Protein AF-X0QSQ1-F1 (afdb_monomer_lite)

Secondary structure (DSSP, 8-state):
-GGGT---TT---S-TTTS-TTTT--BSEEEE-PPTT---GGGHHHHHHHHHHHGGGSTTTT----TT-HHHHHHHHHHHTBPPGGGGGT--SS---EEEE----

Sequence (105 aa):
MLIKGQEVNNIKLGNTLSSDQLVAEKFDYMLSNPPFGVDWKKISGEIKDEHEQKGFDGRFGAGLPRVSDGSLLFLMHLISKMRPITDNAKDADNSSNQAVVSVLS

pLDDT: mean 81.7, std 15.31, range [42.78, 97.94]

Foldseek 3Di:
DVVVVDDPPLPDDDQCLQDPPQQPAAAQEEAEDDDPQDFCPVRVVSNVCQCVVQQVNGLANVHDDDRRCVVVVVVSSNVSRHDDPVVCVPPVDDDGGYDYDYPDD

Radius of gyration: 14.86 Å; chains: 1; bounding box: 41×24×40 Å

Structure (mmCIF, N/CA/C/O backbone):
data_AF-X0QSQ1-F1
#
_entry.id   AF-X0QSQ1-F1
#
loop_
_atom_site.group_PDB
_atom_site.id
_atom_site.type_symbol
_atom_site.label_atom_id
_atom_site.label_alt_id
_atom_site.label_comp_id
_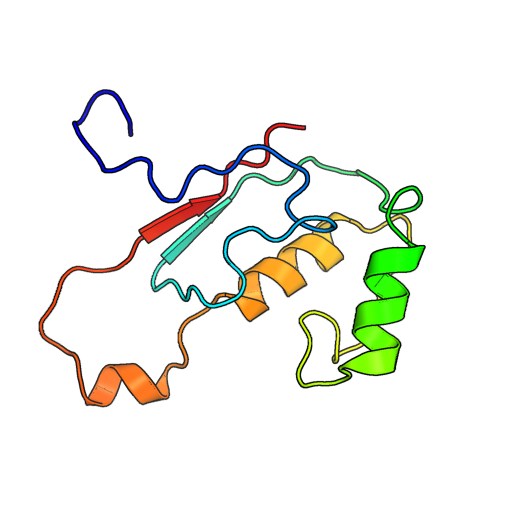atom_site.label_asym_id
_atom_site.label_entity_id
_atom_site.label_seq_id
_atom_site.pdbx_PDB_ins_code
_atom_site.Cartn_x
_atom_site.Cartn_y
_atom_site.Cartn_z
_atom_site.occupancy
_atom_site.B_iso_or_equiv
_atom_site.auth_seq_id
_atom_site.auth_comp_id
_atom_site.auth_asym_id
_atom_site.auth_atom_id
_atom_site.pdbx_PDB_model_num
ATOM 1 N N . MET A 1 1 ? -7.529 0.817 19.853 1.00 53.44 1 MET A N 1
ATOM 2 C CA . MET A 1 1 ? -6.366 1.407 20.518 1.00 53.44 1 MET A CA 1
ATOM 3 C C . MET A 1 1 ? -6.016 0.501 21.670 1.00 53.44 1 MET A C 1
ATOM 5 O O . MET A 1 1 ? -6.875 0.278 22.507 1.00 53.44 1 MET A O 1
ATOM 9 N N . LEU A 1 2 ? -4.799 -0.032 21.670 1.00 53.19 2 LEU A N 1
ATOM 10 C CA . LEU A 1 2 ? -4.242 -0.991 22.635 1.00 53.19 2 LEU A CA 1
ATOM 11 C C . LEU A 1 2 ? -4.631 -0.746 24.107 1.00 53.19 2 LEU A C 1
ATOM 13 O O . LEU A 1 2 ? -4.949 -1.681 24.827 1.00 53.19 2 LEU A O 1
ATOM 17 N N . ILE A 1 3 ? -4.700 0.520 24.527 1.00 61.38 3 ILE A N 1
ATOM 18 C CA . ILE A 1 3 ? -5.087 0.938 25.889 1.00 61.38 3 ILE A CA 1
ATOM 19 C C . ILE A 1 3 ? -6.579 0.692 26.205 1.00 61.38 3 ILE A C 1
ATOM 21 O O . ILE A 1 3 ? -6.964 0.602 27.364 1.00 61.38 3 ILE A O 1
ATOM 25 N N . LYS A 1 4 ? -7.428 0.561 25.182 1.00 63.25 4 LYS A N 1
ATOM 26 C CA . LYS A 1 4 ? -8.876 0.309 25.282 1.00 63.25 4 LYS A CA 1
ATOM 27 C C . LYS A 1 4 ? -9.251 -1.171 25.091 1.00 63.25 4 LYS A C 1
ATOM 29 O O . LYS A 1 4 ? -10.419 -1.451 24.849 1.00 63.25 4 LYS A O 1
ATOM 34 N N . GLY A 1 5 ? -8.284 -2.096 25.125 1.00 57.19 5 GLY A N 1
ATOM 35 C CA . GLY A 1 5 ? -8.544 -3.537 24.984 1.00 57.19 5 GLY A CA 1
ATOM 36 C C . GLY A 1 5 ? -9.033 -3.968 23.596 1.00 57.19 5 GLY A C 1
ATOM 37 O O . GLY A 1 5 ? -9.670 -5.005 23.470 1.00 57.19 5 GLY A O 1
ATOM 38 N N . GLN A 1 6 ? -8.776 -3.170 22.554 1.00 67.06 6 GLN A N 1
ATOM 39 C CA . GLN A 1 6 ? -9.082 -3.581 21.182 1.00 67.06 6 GLN A CA 1
ATOM 40 C C . GLN A 1 6 ? -8.057 -4.605 20.691 1.00 67.06 6 GLN A C 1
ATOM 42 O O . GLN A 1 6 ? -6.854 -4.395 20.860 1.00 67.06 6 GLN A O 1
ATOM 47 N N . GLU A 1 7 ? -8.555 -5.657 20.041 1.00 65.12 7 GLU A N 1
ATOM 48 C CA . GLU A 1 7 ? -7.765 -6.701 19.388 1.00 65.12 7 GLU A CA 1
ATOM 49 C C . GLU A 1 7 ? -6.690 -6.104 18.467 1.00 65.12 7 GLU A C 1
ATOM 51 O O . GLU A 1 7 ? -6.960 -5.235 17.635 1.00 65.12 7 GLU A O 1
ATOM 56 N N . VAL A 1 8 ? -5.452 -6.581 18.610 1.00 69.56 8 VAL A N 1
ATOM 57 C CA . VAL A 1 8 ? -4.290 -6.115 17.828 1.00 69.56 8 VAL A CA 1
ATOM 58 C C . VAL A 1 8 ? -3.952 -6.993 16.637 1.00 69.56 8 VAL A C 1
ATOM 60 O O . VAL A 1 8 ? -2.936 -6.782 15.978 1.00 69.56 8 VAL A O 1
ATOM 63 N N . ASN A 1 9 ? -4.820 -7.945 16.310 1.00 74.25 9 ASN A N 1
ATOM 64 C CA . ASN A 1 9 ? -4.566 -8.932 15.262 1.00 74.25 9 ASN A CA 1
ATOM 65 C C . ASN A 1 9 ? -4.319 -8.292 13.884 1.00 74.25 9 ASN A C 1
ATOM 67 O O . ASN A 1 9 ? -3.601 -8.873 13.070 1.00 74.25 9 ASN A O 1
ATOM 71 N N . ASN A 1 10 ? -4.823 -7.072 13.667 1.00 74.94 10 ASN A N 1
ATOM 72 C CA . ASN A 1 10 ? -4.683 -6.310 12.423 1.00 74.94 10 ASN A CA 1
ATOM 73 C C . ASN A 1 10 ? -3.418 -5.428 12.367 1.00 74.94 10 ASN A C 1
ATOM 75 O O . ASN A 1 10 ? -3.166 -4.794 11.345 1.00 74.94 10 ASN A O 1
ATOM 79 N N . ILE A 1 11 ? -2.604 -5.379 13.429 1.00 78.00 11 ILE A N 1
ATOM 80 C CA . ILE A 1 11 ? -1.315 -4.672 13.430 1.00 78.00 11 ILE A CA 1
ATOM 81 C C . ILE A 1 11 ? -0.224 -5.667 13.035 1.00 78.00 11 ILE A C 1
ATOM 83 O O . ILE A 1 11 ? 0.072 -6.607 13.773 1.00 78.00 11 ILE A O 1
ATOM 87 N N . LYS A 1 12 ? 0.375 -5.463 11.860 1.00 82.00 12 LYS A N 1
ATOM 88 C CA . LYS A 1 12 ? 1.395 -6.350 11.292 1.00 82.00 12 LYS A CA 1
ATOM 89 C C . LYS A 1 12 ? 2.705 -5.597 11.084 1.00 82.00 12 LYS A C 1
ATOM 91 O O . LYS A 1 12 ? 2.701 -4.472 10.592 1.00 82.00 12 LYS A O 1
ATOM 96 N N . LEU A 1 13 ? 3.820 -6.217 11.471 1.00 80.19 13 LEU A N 1
ATOM 97 C CA . LEU A 1 13 ? 5.153 -5.634 11.321 1.00 80.19 13 LEU A CA 1
ATOM 98 C C . LEU A 1 13 ? 5.702 -5.926 9.923 1.00 80.19 13 LEU A C 1
ATOM 100 O O . LEU A 1 13 ? 5.919 -7.087 9.586 1.00 80.19 13 LEU A O 1
ATOM 104 N N . GLY A 1 14 ? 5.969 -4.884 9.139 1.00 82.31 14 GLY A N 1
ATOM 105 C CA . GLY A 1 14 ? 6.566 -4.996 7.809 1.00 82.31 14 GLY A CA 1
ATOM 106 C C . GLY A 1 14 ? 6.127 -3.868 6.879 1.00 82.31 14 GLY A C 1
ATOM 107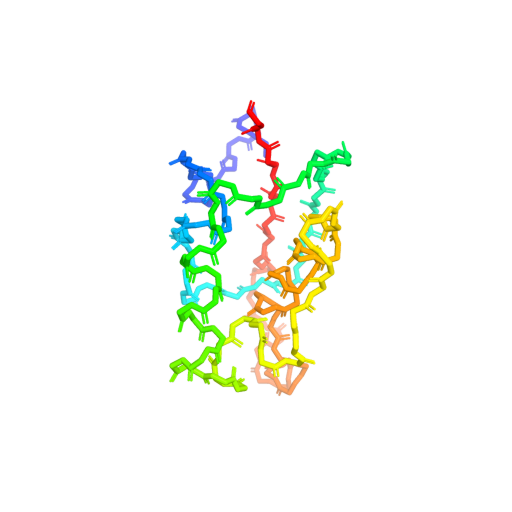 O O . GLY A 1 14 ? 5.298 -3.034 7.239 1.00 82.31 14 GLY A O 1
ATOM 108 N N . ASN A 1 15 ? 6.677 -3.846 5.665 1.00 84.56 15 ASN A N 1
ATOM 109 C CA . ASN A 1 15 ? 6.246 -2.902 4.639 1.00 84.56 15 ASN A CA 1
ATOM 110 C C . ASN A 1 15 ? 4.911 -3.369 4.044 1.00 84.56 15 ASN A C 1
ATOM 112 O O . ASN A 1 15 ? 4.845 -4.415 3.408 1.00 84.56 15 ASN A O 1
ATOM 116 N N . THR A 1 16 ? 3.858 -2.574 4.224 1.00 87.19 16 THR A N 1
ATOM 117 C CA . THR A 1 16 ? 2.490 -2.896 3.790 1.00 87.19 16 THR A CA 1
ATOM 118 C C . THR A 1 16 ? 2.361 -3.158 2.281 1.00 87.19 16 THR A C 1
ATOM 120 O O . THR A 1 16 ? 1.486 -3.909 1.849 1.00 87.19 16 THR A O 1
ATOM 123 N N . LEU A 1 17 ? 3.225 -2.549 1.464 1.00 89.06 17 LEU A N 1
ATOM 124 C CA . LEU A 1 17 ? 3.164 -2.654 0.009 1.00 89.06 17 LEU A CA 1
ATOM 125 C C . LEU A 1 17 ? 3.884 -3.902 -0.503 1.00 89.06 17 LEU A C 1
ATOM 127 O O . LEU A 1 17 ? 3.287 -4.640 -1.282 1.00 89.06 17 LEU A O 1
ATOM 131 N N . SER A 1 18 ? 5.108 -4.179 -0.046 1.00 88.06 18 SER A N 1
ATOM 132 C CA . SER A 1 18 ? 5.855 -5.374 -0.477 1.00 88.06 18 SER A CA 1
ATOM 133 C C . SER A 1 18 ? 5.519 -6.645 0.301 1.00 88.06 18 SER A C 1
ATOM 135 O O . SER A 1 18 ? 5.669 -7.747 -0.216 1.00 88.06 18 SER A O 1
ATOM 137 N N . SER A 1 19 ? 5.036 -6.512 1.537 1.00 86.62 19 SER A N 1
ATOM 138 C CA . SER A 1 19 ? 4.679 -7.622 2.420 1.00 86.62 19 SER A CA 1
ATOM 139 C C . SER A 1 19 ? 3.284 -7.401 3.000 1.00 86.62 19 SER A C 1
ATOM 141 O O . SER A 1 19 ? 3.090 -7.034 4.161 1.00 86.62 19 SER A O 1
ATOM 143 N N . ASP A 1 20 ? 2.283 -7.607 2.150 1.00 86.94 20 ASP A N 1
ATOM 144 C CA . ASP A 1 20 ? 0.882 -7.527 2.545 1.00 86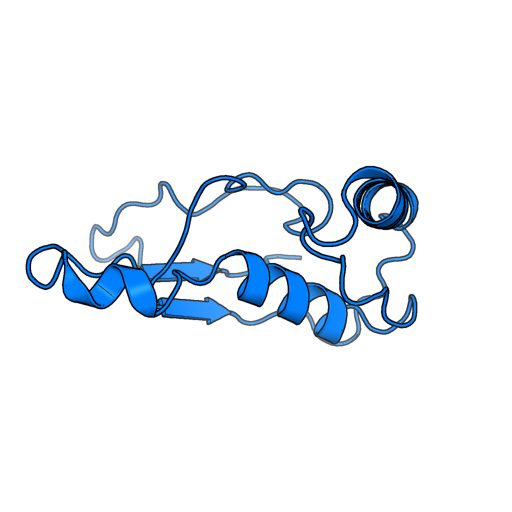.94 20 ASP A CA 1
ATOM 145 C C . ASP A 1 20 ? 0.510 -8.722 3.426 1.00 86.94 20 ASP A C 1
ATOM 147 O O . ASP A 1 20 ? 0.316 -9.835 2.948 1.00 86.94 20 ASP A O 1
ATOM 151 N N . GLN A 1 21 ? 0.418 -8.499 4.734 1.00 86.44 21 GLN A N 1
ATOM 152 C CA . GLN A 1 21 ? 0.099 -9.548 5.708 1.00 86.44 21 GLN A CA 1
ATOM 153 C C . GLN A 1 21 ? -1.403 -9.735 5.946 1.00 86.44 21 GLN A C 1
ATOM 155 O O . GLN A 1 21 ? -1.794 -10.507 6.819 1.00 86.44 21 GLN A O 1
ATOM 160 N N . LEU A 1 22 ? -2.248 -9.027 5.194 1.00 87.69 22 LEU A N 1
ATOM 161 C CA . LEU A 1 22 ? -3.702 -9.052 5.344 1.00 87.69 22 LEU A CA 1
ATOM 162 C C . LEU A 1 22 ? -4.376 -9.274 3.982 1.00 87.69 22 LEU A C 1
ATOM 164 O O . LEU A 1 22 ? -5.425 -8.696 3.716 1.00 87.69 22 LEU A O 1
ATOM 168 N N . VAL A 1 23 ? -3.763 -10.059 3.080 1.00 86.88 23 VAL A N 1
ATOM 169 C CA . VAL A 1 23 ? -4.172 -10.215 1.662 1.00 86.88 23 VAL A CA 1
ATOM 170 C C . VAL A 1 23 ? -5.668 -10.491 1.493 1.00 86.88 23 VAL A C 1
ATOM 172 O O . VAL A 1 23 ? -6.306 -9.830 0.678 1.00 86.88 23 VAL A O 1
ATOM 175 N N . ALA A 1 24 ? -6.211 -11.425 2.277 1.00 87.69 24 ALA A N 1
ATOM 176 C CA . ALA A 1 24 ? -7.605 -11.860 2.200 1.00 87.69 24 ALA A CA 1
ATOM 177 C C . ALA A 1 24 ? -8.585 -10.974 2.991 1.00 87.69 24 ALA A C 1
ATOM 179 O O . ALA A 1 24 ? -9.794 -11.102 2.816 1.00 87.69 24 ALA A O 1
ATOM 180 N N . GLU A 1 25 ? -8.083 -10.081 3.845 1.00 87.69 25 GLU A N 1
ATOM 181 C CA . GLU A 1 25 ? -8.925 -9.278 4.728 1.00 87.69 25 GLU A CA 1
ATOM 182 C C . GLU A 1 25 ? -9.578 -8.114 3.985 1.00 87.69 25 GLU A C 1
ATOM 184 O O . GLU A 1 25 ? -8.964 -7.450 3.139 1.00 87.69 25 GLU A O 1
ATOM 189 N N . LYS A 1 26 ? -10.832 -7.848 4.355 1.00 88.00 26 LYS A N 1
ATOM 190 C CA . LYS A 1 26 ? -11.623 -6.717 3.874 1.00 88.00 26 LYS A CA 1
ATOM 191 C C . LYS A 1 26 ? -12.160 -5.926 5.056 1.00 88.00 26 LYS A C 1
ATOM 193 O O . LYS A 1 26 ? -12.562 -6.500 6.070 1.00 88.00 26 LYS A O 1
ATOM 198 N N . PHE A 1 27 ? -12.184 -4.608 4.905 1.00 87.19 27 PHE A N 1
ATOM 199 C CA . PHE A 1 27 ? -12.564 -3.685 5.970 1.00 87.19 27 PHE A CA 1
ATOM 200 C C . PHE A 1 27 ? -13.709 -2.777 5.534 1.00 87.19 27 PHE A C 1
ATOM 202 O O . PHE A 1 27 ? -13.782 -2.358 4.376 1.00 87.19 27 PHE A O 1
ATOM 209 N N . ASP A 1 28 ? -14.572 -2.451 6.496 1.00 83.81 28 ASP A N 1
ATOM 210 C CA . ASP A 1 28 ? -15.670 -1.498 6.318 1.00 83.81 28 ASP A CA 1
ATOM 211 C C . ASP A 1 28 ? -15.153 -0.060 6.435 1.00 83.81 28 ASP A C 1
ATOM 213 O O . ASP A 1 28 ? -15.546 0.834 5.688 1.00 83.81 28 ASP A O 1
ATOM 217 N N . TYR A 1 29 ? -14.213 0.147 7.361 1.00 82.31 29 TYR A N 1
ATOM 218 C CA . TYR A 1 29 ? -13.568 1.430 7.599 1.00 82.31 29 TYR A CA 1
ATOM 219 C C . TYR A 1 29 ? -12.060 1.253 7.704 1.00 82.31 29 TYR A C 1
ATOM 221 O O . TYR A 1 29 ? -11.569 0.382 8.427 1.00 82.31 29 TYR A O 1
ATOM 229 N N . MET A 1 30 ? -11.327 2.126 7.017 1.00 86.31 30 MET A N 1
ATOM 230 C CA . MET A 1 30 ? -9.875 2.212 7.102 1.00 86.31 30 MET A CA 1
ATOM 231 C C . MET A 1 30 ? -9.465 3.632 7.454 1.00 86.31 30 MET A C 1
ATOM 233 O O . MET A 1 30 ? -9.822 4.579 6.755 1.00 86.31 30 MET A O 1
ATOM 237 N N . LEU A 1 31 ? -8.685 3.773 8.522 1.00 84.88 31 LEU A N 1
ATOM 238 C CA . LEU A 1 31 ? -8.009 5.021 8.861 1.00 84.88 31 LEU A CA 1
ATOM 239 C C . LEU A 1 31 ? -6.514 4.830 8.633 1.00 84.88 31 LEU A C 1
ATOM 241 O O . LEU A 1 31 ? -5.926 3.901 9.185 1.00 84.88 31 LEU A O 1
ATOM 245 N N . SER A 1 32 ? -5.905 5.705 7.837 1.00 83.88 32 SER A N 1
ATOM 246 C CA . SER A 1 32 ? -4.474 5.639 7.549 1.00 83.88 32 SER A CA 1
ATOM 247 C C . SER A 1 32 ? -3.813 7.006 7.617 1.00 83.88 32 SER A C 1
ATOM 249 O O . SER A 1 32 ? -4.456 8.034 7.413 1.00 83.88 32 SER A O 1
ATOM 251 N N . ASN A 1 33 ? -2.516 6.996 7.912 1.00 85.19 33 ASN A N 1
ATOM 252 C CA . ASN A 1 33 ? -1.641 8.157 7.806 1.00 85.19 33 ASN A CA 1
ATOM 253 C C . ASN A 1 33 ? -0.362 7.718 7.081 1.00 85.19 33 ASN A C 1
ATOM 255 O O . ASN A 1 33 ? 0.618 7.368 7.743 1.00 85.19 33 ASN A O 1
ATOM 259 N N . PRO A 1 34 ? -0.398 7.604 5.741 1.00 83.06 34 PRO A N 1
ATOM 260 C CA . PRO A 1 34 ? 0.747 7.117 4.990 1.00 83.06 34 PRO A CA 1
ATOM 261 C C . PRO A 1 34 ? 1.926 8.098 5.083 1.00 83.06 34 PRO A C 1
ATOM 263 O O . PRO A 1 34 ? 1.716 9.310 5.174 1.00 83.06 34 PRO A O 1
ATOM 266 N N . PRO A 1 35 ? 3.175 7.606 5.031 1.00 79.94 35 PRO A N 1
ATOM 267 C CA . PRO A 1 35 ? 4.345 8.469 5.005 1.00 79.94 35 PRO A CA 1
ATOM 268 C C . PRO A 1 35 ? 4.351 9.304 3.717 1.00 79.94 35 PRO A C 1
ATOM 270 O O . PRO A 1 35 ? 4.212 8.783 2.610 1.00 79.94 35 PRO A O 1
ATOM 273 N N . PHE A 1 36 ? 4.506 10.619 3.855 1.00 79.38 36 PHE A N 1
ATOM 274 C CA . PHE A 1 36 ? 4.454 11.544 2.725 1.00 79.38 36 PHE A CA 1
ATOM 275 C C . PHE A 1 36 ? 5.748 11.505 1.904 1.00 79.38 36 PHE A C 1
ATOM 277 O O . PHE A 1 36 ? 6.843 11.597 2.453 1.00 79.38 36 PHE A O 1
ATOM 284 N N . GLY A 1 37 ? 5.619 11.432 0.575 1.00 81.06 37 GLY A N 1
ATOM 285 C CA . GLY A 1 37 ? 6.746 11.598 -0.353 1.00 81.06 37 GLY A CA 1
ATOM 286 C C . GLY A 1 37 ? 7.711 10.411 -0.432 1.00 81.06 37 GLY A C 1
ATOM 287 O O . GLY A 1 37 ? 8.833 10.574 -0.903 1.00 81.06 37 GLY A O 1
ATOM 288 N N . VAL A 1 38 ? 7.297 9.228 0.023 1.00 88.62 38 VAL A N 1
ATOM 289 C CA . VAL A 1 38 ? 8.103 8.007 -0.091 1.00 88.62 38 VAL A CA 1
ATOM 290 C C . VAL A 1 38 ? 8.028 7.467 -1.518 1.00 88.62 38 VAL A C 1
ATOM 292 O O . VAL A 1 38 ? 6.941 7.207 -2.034 1.00 88.62 38 VAL A O 1
ATOM 295 N N . ASP A 1 39 ? 9.185 7.280 -2.155 1.00 92.94 39 ASP A N 1
ATOM 296 C CA . ASP A 1 39 ? 9.280 6.525 -3.403 1.00 92.94 39 ASP A CA 1
ATOM 297 C C . ASP A 1 39 ? 9.234 5.012 -3.140 1.00 92.94 39 ASP A C 1
ATOM 299 O O . ASP A 1 39 ? 9.631 4.523 -2.080 1.00 92.94 39 ASP A O 1
ATOM 303 N N . TRP A 1 40 ? 8.759 4.247 -4.122 1.00 93.50 40 TRP A N 1
ATOM 304 C CA . TRP A 1 40 ? 8.671 2.787 -4.028 1.00 93.50 40 TRP A CA 1
ATOM 305 C C . TRP A 1 40 ? 9.778 2.078 -4.820 1.00 93.50 40 TRP A C 1
ATOM 307 O O . TRP A 1 40 ? 9.649 0.911 -5.188 1.00 93.50 40 TRP A O 1
ATOM 317 N N . LYS A 1 41 ? 10.916 2.747 -5.066 1.00 95.44 41 LYS A N 1
ATOM 318 C CA . LYS A 1 41 ? 12.000 2.204 -5.904 1.00 95.44 41 LYS A CA 1
ATOM 319 C C . LYS A 1 41 ? 12.539 0.876 -5.371 1.00 95.44 41 LYS A C 1
ATOM 321 O O . LYS A 1 41 ? 12.779 -0.043 -6.155 1.00 95.44 41 LYS A O 1
ATOM 326 N N . LYS A 1 42 ? 12.696 0.771 -4.046 1.00 93.81 42 LYS A N 1
ATOM 327 C CA . LYS A 1 42 ? 13.224 -0.426 -3.365 1.00 93.81 42 LYS A CA 1
ATOM 328 C C . LYS A 1 42 ? 12.335 -1.661 -3.526 1.00 93.81 42 LYS A C 1
ATOM 330 O O . LYS A 1 42 ? 12.869 -2.759 -3.542 1.00 93.81 42 LYS A O 1
ATOM 335 N N . ILE A 1 43 ? 11.024 -1.467 -3.672 1.00 94.38 43 ILE A N 1
ATOM 336 C CA . ILE A 1 43 ? 10.018 -2.539 -3.783 1.00 94.38 43 ILE A CA 1
ATOM 337 C C . ILE A 1 43 ? 9.479 -2.685 -5.214 1.00 94.38 43 ILE A C 1
ATOM 339 O O . ILE A 1 43 ? 8.481 -3.350 -5.467 1.00 94.38 43 ILE A O 1
ATOM 343 N N . SER A 1 44 ? 10.112 -2.021 -6.186 1.00 96.06 44 SER A N 1
ATOM 344 C CA . SER A 1 44 ? 9.557 -1.900 -7.536 1.00 96.06 44 SER A CA 1
ATOM 345 C C . SER A 1 44 ? 9.437 -3.213 -8.302 1.00 96.06 44 SER A C 1
ATOM 347 O O . SER A 1 44 ? 8.553 -3.307 -9.147 1.00 96.06 44 SER A O 1
ATOM 349 N N . GLY A 1 45 ? 10.283 -4.204 -8.007 1.00 97.00 45 GLY A N 1
ATOM 350 C CA . GLY A 1 45 ? 10.158 -5.549 -8.572 1.00 97.00 45 GLY A CA 1
ATOM 351 C C . GLY A 1 45 ? 8.846 -6.204 -8.150 1.00 97.00 45 GLY A C 1
ATOM 352 O O . GLY A 1 45 ? 8.016 -6.498 -8.995 1.00 97.00 45 GLY A O 1
ATOM 353 N N . GLU A 1 46 ? 8.600 -6.295 -6.843 1.00 95.56 46 GLU A N 1
ATOM 354 C CA . GLU A 1 46 ? 7.414 -6.954 -6.271 1.00 95.56 46 GLU A CA 1
ATOM 355 C C . GLU A 1 46 ? 6.101 -6.325 -6.766 1.00 95.56 46 GLU A C 1
ATOM 357 O O . GLU A 1 46 ? 5.140 -7.024 -7.083 1.00 95.56 46 GLU A O 1
ATOM 362 N N . ILE A 1 47 ? 6.068 -4.991 -6.868 1.00 96.56 47 ILE A N 1
ATOM 363 C CA . ILE A 1 47 ? 4.893 -4.244 -7.335 1.00 96.56 47 ILE A CA 1
ATOM 364 C C . ILE A 1 47 ? 4.631 -4.477 -8.828 1.00 96.56 47 ILE A C 1
ATOM 366 O O . ILE A 1 47 ? 3.476 -4.621 -9.237 1.00 96.56 47 ILE A O 1
ATOM 370 N N . LYS A 1 48 ? 5.689 -4.516 -9.648 1.00 97.62 48 LYS A N 1
ATOM 371 C CA . LYS A 1 48 ? 5.570 -4.798 -11.085 1.00 97.62 48 LYS A CA 1
ATOM 372 C C . LYS A 1 48 ? 5.173 -6.242 -11.337 1.00 97.62 48 LYS A C 1
ATOM 374 O O . LYS A 1 48 ? 4.255 -6.465 -12.115 1.00 97.62 48 LYS A O 1
ATOM 379 N N . ASP A 1 49 ? 5.783 -7.182 -10.625 1.00 97.75 49 ASP A N 1
ATOM 380 C CA . ASP A 1 49 ? 5.462 -8.602 -10.727 1.00 97.75 49 ASP A CA 1
ATOM 381 C C . ASP A 1 49 ? 3.983 -8.847 -10.407 1.00 97.75 49 ASP A C 1
ATOM 383 O O . ASP A 1 49 ? 3.295 -9.541 -11.151 1.00 97.75 49 ASP A O 1
ATOM 387 N N . GLU A 1 50 ? 3.448 -8.229 -9.346 1.00 96.56 50 GLU A N 1
ATOM 388 C CA . GLU A 1 50 ? 2.021 -8.333 -9.029 1.00 96.56 50 GLU A CA 1
ATOM 389 C C . GLU A 1 50 ? 1.139 -7.758 -10.145 1.00 96.56 50 GLU A C 1
ATOM 391 O O . GLU A 1 50 ? 0.152 -8.386 -10.529 1.00 96.56 50 GLU A O 1
ATOM 396 N N . HIS A 1 51 ? 1.486 -6.578 -10.666 1.00 97.44 51 HIS A N 1
ATOM 397 C CA . HIS A 1 51 ? 0.743 -5.944 -11.754 1.00 97.44 51 HIS A CA 1
ATOM 398 C C . HIS A 1 51 ? 0.727 -6.814 -13.019 1.00 97.44 51 HIS A C 1
ATOM 400 O O . HIS A 1 51 ? -0.337 -7.032 -13.595 1.00 97.44 51 HIS A O 1
ATOM 406 N N . GLU A 1 52 ? 1.883 -7.341 -13.421 1.00 97.94 52 GLU A N 1
ATOM 407 C CA . GLU A 1 52 ? 2.039 -8.158 -14.626 1.00 97.94 52 GLU A CA 1
ATOM 408 C C . GLU A 1 52 ? 1.358 -9.524 -14.491 1.00 97.94 52 GLU A C 1
ATOM 410 O O . GLU A 1 52 ? 0.718 -9.990 -15.432 1.00 97.94 52 GLU A O 1
ATOM 415 N N . GLN A 1 53 ? 1.463 -10.164 -13.323 1.00 97.44 53 GLN A N 1
ATOM 416 C CA . GLN A 1 53 ? 0.952 -11.521 -13.122 1.00 97.44 53 GLN A CA 1
ATOM 417 C C . GLN A 1 53 ? -0.537 -11.559 -12.785 1.00 97.44 53 GLN A C 1
ATOM 419 O O . GLN A 1 53 ? -1.221 -12.505 -13.171 1.00 97.44 53 GLN A O 1
ATOM 424 N N . LYS A 1 54 ? -1.044 -10.570 -12.039 1.00 95.81 54 LYS A N 1
ATOM 425 C CA . LYS A 1 54 ? -2.431 -10.579 -11.551 1.00 95.81 54 LYS A CA 1
ATOM 426 C C . LYS A 1 54 ? -3.345 -9.618 -12.295 1.00 95.81 54 LYS A C 1
ATOM 428 O O . LYS A 1 54 ? -4.558 -9.781 -12.217 1.00 95.81 54 LYS A O 1
ATOM 433 N N . GLY A 1 55 ? -2.813 -8.613 -12.993 1.00 95.38 55 GLY A N 1
ATOM 434 C CA . GLY A 1 55 ? -3.634 -7.610 -13.669 1.00 95.38 55 GLY A CA 1
ATOM 435 C C . GLY A 1 55 ? -4.719 -7.048 -12.741 1.00 95.38 55 GLY A C 1
ATOM 436 O O . GLY A 1 55 ? -4.429 -6.637 -11.616 1.00 95.38 55 GLY A O 1
ATOM 437 N N . PHE A 1 56 ? -5.976 -7.071 -13.195 1.00 94.75 56 PHE A N 1
ATOM 438 C CA . PHE A 1 56 ? -7.146 -6.610 -12.430 1.00 94.75 56 PHE A CA 1
ATOM 439 C C . PHE A 1 56 ? -7.521 -7.475 -11.221 1.00 94.75 56 PHE A C 1
ATOM 441 O O . PHE A 1 56 ? -8.227 -6.980 -10.346 1.00 94.75 56 PHE A O 1
ATOM 448 N N . ASP A 1 57 ? -7.011 -8.704 -11.125 1.00 92.81 57 ASP A N 1
ATOM 449 C CA . ASP A 1 57 ? -7.188 -9.549 -9.938 1.00 92.81 57 ASP A CA 1
ATOM 450 C C . ASP A 1 57 ? -6.200 -9.175 -8.812 1.00 92.81 57 ASP A C 1
ATOM 452 O O . ASP A 1 57 ? -6.322 -9.640 -7.676 1.00 92.81 57 ASP A O 1
ATOM 456 N N . GLY A 1 58 ? -5.197 -8.338 -9.112 1.00 93.12 58 GLY A N 1
ATOM 457 C CA . GLY A 1 58 ? -4.230 -7.797 -8.158 1.00 93.12 58 GLY A CA 1
ATOM 458 C C . GLY A 1 58 ? -4.583 -6.396 -7.659 1.00 93.12 58 GLY A C 1
ATOM 459 O O . GLY A 1 58 ? -5.518 -5.746 -8.124 1.00 93.12 58 GLY A O 1
ATOM 460 N N . ARG A 1 59 ? -3.777 -5.877 -6.725 1.00 94.75 59 ARG A N 1
ATOM 461 C CA . ARG A 1 59 ? -4.000 -4.548 -6.125 1.00 94.75 59 ARG A CA 1
ATOM 462 C C . ARG A 1 59 ? -3.749 -3.404 -7.104 1.00 94.75 59 ARG A C 1
ATOM 464 O O . ARG A 1 59 ? -4.277 -2.309 -6.926 1.00 94.75 59 ARG A O 1
ATOM 471 N N . PHE A 1 60 ? -2.943 -3.650 -8.133 1.00 96.44 60 PHE A N 1
ATOM 472 C CA . PHE A 1 60 ? -2.441 -2.613 -9.029 1.00 96.44 60 PHE A CA 1
ATOM 473 C C . PHE A 1 60 ? -2.912 -2.763 -10.480 1.00 96.44 60 PHE A C 1
ATOM 475 O O . PHE A 1 60 ? -2.273 -2.252 -11.397 1.00 96.44 60 PHE A O 1
ATOM 482 N N . GLY A 1 61 ? -4.035 -3.445 -10.716 1.00 95.25 61 GLY A N 1
ATOM 483 C CA . GLY A 1 61 ? -4.532 -3.717 -12.070 1.00 95.25 61 GLY A CA 1
ATOM 484 C C . GLY A 1 61 ? -4.913 -2.492 -12.898 1.00 95.25 61 GLY A C 1
ATOM 485 O O . GLY A 1 61 ? -4.798 -2.520 -14.117 1.00 95.25 61 GLY A O 1
ATOM 486 N N . ALA A 1 62 ? -5.285 -1.386 -12.249 1.00 95.25 62 ALA A N 1
ATOM 487 C CA . ALA A 1 62 ? -5.605 -0.127 -12.928 1.00 95.25 62 ALA A CA 1
ATOM 488 C C . ALA A 1 62 ? -4.378 0.583 -13.544 1.00 95.25 62 ALA A C 1
ATOM 490 O O . ALA A 1 62 ? -4.538 1.589 -14.233 1.00 95.25 62 ALA A O 1
ATOM 491 N N . GLY A 1 63 ? -3.166 0.071 -13.300 1.00 96.50 63 GLY A N 1
ATOM 492 C CA . GLY A 1 63 ? -1.901 0.643 -13.755 1.00 96.50 63 GLY A CA 1
ATOM 493 C C . GLY A 1 63 ? -1.014 1.091 -12.598 1.00 96.50 63 GLY A C 1
ATOM 494 O O . GLY A 1 63 ? -1.463 1.237 -11.465 1.00 96.50 63 GLY A O 1
ATOM 495 N N . LEU A 1 64 ? 0.269 1.309 -12.887 1.00 97.56 64 LEU A N 1
ATOM 496 C CA . LEU A 1 64 ? 1.249 1.725 -11.886 1.00 97.56 64 LEU A CA 1
ATOM 497 C C . LEU A 1 64 ? 1.448 3.249 -11.911 1.00 97.56 64 LEU A C 1
ATOM 499 O O . LEU A 1 64 ? 1.690 3.808 -12.986 1.00 97.56 64 LEU A O 1
ATOM 503 N N . PRO A 1 65 ? 1.395 3.938 -10.754 1.00 96.12 65 PRO A N 1
ATOM 504 C CA . PRO A 1 65 ? 1.759 5.347 -10.675 1.00 96.12 65 PRO A CA 1
ATOM 505 C C . PRO A 1 65 ? 3.262 5.533 -10.935 1.00 96.12 65 PRO A C 1
ATOM 507 O O . PRO A 1 65 ? 4.013 4.580 -11.141 1.00 96.12 65 PRO A O 1
ATOM 510 N N . ARG A 1 66 ? 3.752 6.776 -10.925 1.00 96.75 66 ARG A N 1
ATOM 511 C CA . ARG A 1 66 ? 5.203 7.019 -11.017 1.00 96.75 66 ARG A CA 1
ATOM 512 C C . ARG A 1 66 ? 5.915 6.427 -9.796 1.00 96.75 66 ARG A C 1
ATOM 514 O O . ARG A 1 66 ? 5.359 6.416 -8.704 1.00 96.75 66 ARG A O 1
ATOM 521 N N . VAL A 1 67 ? 7.179 6.021 -9.956 1.00 95.94 67 VAL A N 1
ATOM 522 C CA . VAL A 1 67 ? 8.006 5.479 -8.851 1.00 95.94 67 VAL A CA 1
ATOM 523 C C . VAL A 1 67 ? 8.106 6.438 -7.660 1.00 95.94 67 VAL A C 1
ATOM 525 O O . VAL A 1 67 ? 8.180 6.005 -6.515 1.00 95.94 67 VAL A O 1
ATOM 528 N N . SER A 1 68 ? 8.057 7.743 -7.925 1.00 94.81 68 SER A N 1
ATOM 529 C CA . SER A 1 68 ? 8.083 8.802 -6.914 1.00 94.81 68 SER A CA 1
ATOM 530 C C . SER A 1 68 ? 6.740 9.051 -6.215 1.00 94.81 68 SER A C 1
ATOM 532 O O . SER A 1 68 ? 6.680 9.892 -5.326 1.00 94.81 68 SER A O 1
ATOM 534 N N . ASP A 1 69 ? 5.657 8.396 -6.638 1.00 94.25 69 ASP A N 1
ATOM 535 C CA . ASP A 1 69 ? 4.303 8.610 -6.120 1.00 94.25 69 ASP A CA 1
ATOM 536 C C . ASP A 1 69 ? 3.837 7.398 -5.300 1.00 94.25 69 ASP A C 1
ATOM 538 O O . ASP A 1 69 ? 2.974 6.613 -5.704 1.00 94.25 69 ASP A O 1
ATOM 542 N N . GLY A 1 70 ? 4.466 7.212 -4.136 1.00 92.75 70 GLY A N 1
ATOM 543 C CA . GLY A 1 70 ? 4.067 6.173 -3.186 1.00 92.75 70 GLY A CA 1
ATOM 544 C C . GLY A 1 70 ? 2.707 6.432 -2.539 1.00 92.75 70 GLY A C 1
ATOM 545 O O . GLY A 1 70 ? 2.043 5.481 -2.135 1.00 92.75 70 GLY A O 1
ATOM 546 N N . SER A 1 71 ? 2.251 7.687 -2.489 1.00 92.00 71 SER A N 1
ATOM 547 C CA . SER A 1 71 ? 0.943 8.045 -1.931 1.00 92.00 71 SER A CA 1
ATOM 548 C C . SER A 1 71 ? -0.197 7.447 -2.751 1.00 92.00 71 SER A C 1
ATOM 550 O O . SER A 1 71 ? -1.100 6.824 -2.187 1.00 92.00 71 SER A O 1
ATOM 552 N N . LEU A 1 72 ? -0.148 7.589 -4.080 1.00 93.25 72 LEU A N 1
ATOM 553 C CA . LEU A 1 72 ? -1.155 6.992 -4.953 1.00 93.25 72 LEU A CA 1
ATOM 554 C C . LEU A 1 72 ? -1.081 5.459 -4.930 1.00 93.25 72 LEU A C 1
ATOM 556 O O . LEU A 1 72 ? -2.117 4.800 -4.861 1.00 93.25 72 LEU A O 1
ATOM 560 N N . LEU A 1 73 ? 0.128 4.888 -4.898 1.00 94.81 73 LEU A N 1
ATOM 561 C CA . LEU A 1 73 ? 0.307 3.437 -4.775 1.00 94.81 73 LEU A CA 1
ATOM 562 C C . LEU A 1 73 ? -0.316 2.898 -3.474 1.00 94.81 73 LEU A C 1
ATOM 564 O O . LEU A 1 73 ? -0.986 1.864 -3.472 1.00 94.81 73 LEU A O 1
ATOM 568 N N . PHE A 1 74 ? -0.148 3.626 -2.369 1.00 93.06 74 PHE A N 1
ATOM 569 C CA . PHE A 1 74 ? -0.758 3.282 -1.090 1.00 93.06 74 PHE A CA 1
ATOM 570 C C . PHE A 1 74 ? -2.285 3.400 -1.114 1.00 93.06 74 PHE A C 1
ATOM 572 O O . PHE A 1 74 ? -2.977 2.533 -0.583 1.0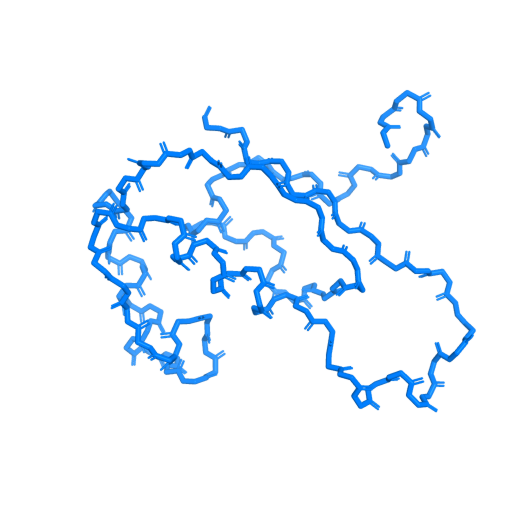0 93.06 74 PHE A O 1
ATOM 579 N N . LEU A 1 75 ? -2.835 4.420 -1.777 1.00 92.81 75 LEU A N 1
ATOM 580 C CA . LEU A 1 75 ? -4.282 4.539 -1.952 1.00 92.81 75 LEU A CA 1
ATOM 581 C C . LEU A 1 75 ? -4.863 3.338 -2.715 1.00 92.81 75 LEU A C 1
ATOM 583 O O . LEU A 1 75 ? -5.888 2.797 -2.305 1.00 92.81 75 LEU A O 1
ATOM 587 N N . MET A 1 76 ? -4.197 2.882 -3.781 1.00 94.44 76 MET A N 1
ATOM 588 C CA . MET A 1 76 ? -4.609 1.677 -4.515 1.00 94.44 76 MET A CA 1
ATOM 589 C C . MET A 1 76 ? -4.614 0.437 -3.614 1.00 94.44 76 MET A C 1
ATOM 591 O O . MET A 1 76 ? -5.561 -0.350 -3.645 1.00 94.44 76 MET A O 1
ATOM 595 N N . HIS A 1 77 ? -3.602 0.301 -2.750 1.00 93.44 77 HIS A N 1
ATOM 596 C CA . HIS A 1 77 ? -3.582 -0.746 -1.733 1.00 93.44 77 HIS A CA 1
ATOM 597 C C . HIS A 1 77 ? -4.810 -0.665 -0.810 1.00 93.44 77 HIS A C 1
ATOM 599 O O . HIS A 1 77 ? -5.483 -1.678 -0.632 1.00 93.44 77 HIS A O 1
ATOM 605 N N . LEU A 1 78 ? -5.162 0.513 -0.282 1.00 92.00 78 LEU A N 1
ATOM 606 C CA . LEU A 1 78 ? -6.361 0.663 0.555 1.00 92.00 78 LEU A CA 1
ATOM 607 C C . LEU A 1 78 ? -7.636 0.274 -0.199 1.00 92.00 78 LEU A C 1
ATOM 609 O O . LEU A 1 78 ? -8.443 -0.485 0.325 1.00 92.00 78 LEU A O 1
ATOM 613 N N . ILE A 1 79 ? -7.805 0.734 -1.440 1.00 91.81 79 ILE A N 1
ATOM 614 C CA . ILE A 1 79 ? -8.980 0.398 -2.261 1.00 91.81 79 ILE A CA 1
ATOM 615 C C . ILE A 1 79 ? -9.111 -1.122 -2.418 1.00 91.81 79 ILE A C 1
ATOM 617 O O . ILE A 1 79 ? -10.203 -1.665 -2.261 1.00 91.81 79 ILE A O 1
ATOM 621 N N . SER A 1 80 ? -7.996 -1.833 -2.621 1.00 92.25 80 SER A N 1
ATOM 622 C CA . SER A 1 80 ? -7.998 -3.297 -2.719 1.00 92.25 80 SER A CA 1
ATOM 623 C C . SER A 1 80 ? -8.489 -4.011 -1.451 1.00 92.25 80 SER A C 1
ATOM 625 O O . SER A 1 80 ? -8.861 -5.180 -1.523 1.00 92.25 80 SER A O 1
ATOM 627 N N . LYS A 1 81 ? -8.517 -3.336 -0.296 1.00 90.88 81 LYS A N 1
ATOM 628 C CA . LYS A 1 81 ? -8.980 -3.866 0.997 1.00 90.88 81 LYS A CA 1
ATOM 629 C C . LYS A 1 81 ? -10.401 -3.441 1.361 1.00 90.88 81 LYS A C 1
ATOM 631 O O . LYS A 1 81 ? -10.913 -3.874 2.390 1.00 90.88 81 LYS A O 1
ATOM 636 N N . MET A 1 82 ? -11.055 -2.616 0.548 1.00 90.44 82 MET A N 1
ATOM 637 C CA . MET A 1 82 ? -12.439 -2.219 0.805 1.00 90.44 82 MET A CA 1
ATOM 638 C C . MET A 1 82 ? -13.388 -3.397 0.583 1.00 90.44 82 MET A C 1
ATOM 640 O O . MET A 1 82 ? -13.251 -4.146 -0.391 1.00 90.44 82 MET A O 1
ATOM 644 N N . ARG A 1 83 ? -14.369 -3.553 1.477 1.00 86.69 83 ARG A N 1
ATOM 645 C CA . ARG A 1 83 ? -15.484 -4.477 1.260 1.00 86.69 83 ARG A CA 1
ATOM 646 C C . ARG A 1 83 ? -16.355 -3.989 0.083 1.00 86.69 83 ARG A C 1
ATOM 648 O O . ARG A 1 83 ? -16.652 -2.794 0.012 1.00 86.69 83 ARG A O 1
ATOM 655 N N . PRO A 1 84 ? -16.782 -4.872 -0.836 1.00 83.44 84 PRO A N 1
ATOM 656 C CA . PRO A 1 84 ? -17.737 -4.520 -1.883 1.00 83.44 84 PRO A CA 1
ATOM 657 C C . PRO A 1 84 ? -19.069 -4.025 -1.307 1.00 83.44 84 PRO A C 1
ATOM 659 O O . PRO A 1 84 ? -19.623 -4.616 -0.384 1.00 83.44 84 PRO A O 1
ATOM 662 N N . ILE A 1 85 ? -19.641 -2.977 -1.906 1.00 73.81 85 ILE A N 1
ATOM 663 C CA . ILE A 1 85 ? -20.927 -2.400 -1.468 1.00 73.81 85 ILE A CA 1
ATOM 664 C C . ILE A 1 85 ? -22.075 -3.420 -1.585 1.00 73.81 85 ILE A C 1
ATOM 666 O O . ILE A 1 85 ? -23.035 -3.363 -0.821 1.00 73.81 85 ILE A O 1
ATOM 670 N N . THR A 1 86 ? -21.977 -4.377 -2.510 1.00 67.06 86 THR A N 1
ATOM 671 C CA . THR A 1 86 ? -22.996 -5.413 -2.737 1.00 67.06 86 THR A CA 1
ATOM 672 C C . THR A 1 86 ? -23.131 -6.413 -1.588 1.00 67.06 86 THR A C 1
ATOM 674 O O . THR A 1 86 ? -24.193 -7.019 -1.454 1.00 67.06 86 THR A O 1
ATOM 677 N N . ASP A 1 87 ? -22.111 -6.555 -0.738 1.00 59.47 87 ASP A N 1
ATOM 678 C CA . ASP A 1 87 ? -22.147 -7.473 0.408 1.00 59.47 87 ASP A CA 1
ATOM 679 C C . ASP A 1 87 ? -22.974 -6.898 1.575 1.00 59.47 87 ASP A C 1
ATOM 681 O O . ASP A 1 87 ? -23.543 -7.642 2.374 1.00 59.47 87 ASP A O 1
ATOM 685 N N . ASN A 1 88 ? -23.170 -5.573 1.612 1.00 54.00 88 ASN A N 1
ATOM 686 C CA . ASN A 1 88 ? -23.960 -4.889 2.646 1.00 54.00 88 ASN A CA 1
ATOM 687 C C . ASN A 1 88 ? -25.457 -5.237 2.619 1.00 54.00 88 ASN A C 1
ATOM 689 O O . ASN A 1 88 ? -26.171 -4.941 3.573 1.00 54.00 88 ASN A O 1
ATOM 693 N N . ALA A 1 89 ? -25.958 -5.851 1.541 1.00 54.56 89 ALA A N 1
ATOM 694 C CA . ALA A 1 89 ? -27.361 -6.248 1.453 1.00 54.56 89 ALA A CA 1
ATOM 695 C C . ALA A 1 89 ? -27.688 -7.519 2.259 1.00 54.56 89 ALA A C 1
ATOM 697 O O . ALA A 1 89 ? -28.867 -7.803 2.465 1.00 54.56 89 ALA A O 1
ATOM 698 N N . LYS A 1 90 ? -26.681 -8.296 2.690 1.00 52.25 90 LYS A N 1
ATOM 699 C CA . LYS A 1 90 ? -26.898 -9.584 3.374 1.00 52.25 90 LYS A CA 1
ATOM 700 C C . LYS A 1 90 ? -26.490 -9.604 4.849 1.00 52.25 90 LYS A C 1
ATOM 702 O O . LYS A 1 90 ? -27.081 -10.375 5.595 1.00 52.25 90 LYS A O 1
ATOM 707 N N . ASP A 1 91 ? -25.606 -8.704 5.278 1.00 55.12 91 ASP A N 1
ATOM 708 C CA . ASP A 1 91 ? -24.981 -8.759 6.608 1.00 55.12 91 ASP A CA 1
ATOM 709 C C . ASP A 1 91 ? -25.200 -7.470 7.425 1.00 55.12 91 ASP A C 1
ATOM 711 O O . ASP A 1 91 ? -24.268 -6.899 7.987 1.00 55.12 91 ASP A O 1
ATOM 715 N N . ALA A 1 92 ? -26.444 -6.989 7.514 1.00 55.16 92 ALA A N 1
ATOM 716 C CA . ALA A 1 92 ? -26.795 -5.814 8.328 1.00 55.16 92 ALA A CA 1
ATOM 717 C C . ALA A 1 92 ? -26.682 -6.041 9.856 1.00 55.16 92 ALA A C 1
ATOM 719 O O . ALA A 1 92 ? -26.984 -5.134 10.630 1.00 55.16 92 ALA A O 1
ATOM 720 N N . ASP A 1 93 ? -26.248 -7.226 10.294 1.00 54.84 93 ASP A N 1
ATOM 721 C CA . ASP A 1 93 ? -26.122 -7.601 11.701 1.00 54.84 93 ASP A CA 1
ATOM 722 C C . ASP A 1 93 ? -24.816 -8.371 11.960 1.00 54.84 93 ASP A C 1
ATOM 724 O O . ASP A 1 93 ? -24.809 -9.596 12.039 1.00 54.84 93 ASP A O 1
ATOM 728 N N . ASN A 1 94 ? -23.681 -7.666 12.024 1.00 51.16 94 ASN A N 1
ATOM 729 C CA . ASN A 1 94 ? -22.587 -7.986 12.951 1.00 51.16 94 ASN A CA 1
ATOM 730 C C . ASN A 1 94 ? -21.448 -6.959 12.870 1.00 51.16 94 ASN A C 1
ATOM 732 O O . ASN A 1 94 ? -21.047 -6.547 11.787 1.00 51.16 94 ASN A O 1
ATOM 736 N N . SER A 1 95 ? -20.923 -6.584 14.039 1.00 57.62 95 SER A N 1
ATOM 737 C CA . SER A 1 95 ? -19.648 -5.889 14.301 1.00 57.62 95 SER A CA 1
ATOM 738 C C . SER A 1 95 ? -18.896 -5.297 13.090 1.00 57.62 95 SER A C 1
ATOM 740 O O . SER A 1 95 ? -18.212 -6.023 12.369 1.00 57.62 95 SER A O 1
ATOM 742 N N . SER A 1 96 ? -18.930 -3.968 12.925 1.00 62.78 96 SER A N 1
ATOM 743 C CA . SER A 1 96 ? -18.139 -3.257 11.907 1.00 62.78 96 SER A CA 1
ATOM 744 C C . SER A 1 96 ? -16.649 -3.605 12.016 1.00 62.78 96 SER A C 1
ATOM 746 O O . SER A 1 96 ? -16.025 -3.329 13.047 1.00 62.78 96 SER A O 1
ATOM 748 N N . ASN A 1 97 ? -16.061 -4.166 10.958 1.00 68.38 97 ASN A N 1
ATOM 749 C CA . ASN A 1 97 ? -14.640 -4.488 10.914 1.00 68.38 97 ASN A CA 1
ATOM 750 C C . ASN A 1 97 ? -13.849 -3.219 10.568 1.00 68.38 97 ASN A C 1
ATOM 752 O O . ASN A 1 97 ? -13.875 -2.720 9.438 1.00 68.38 97 ASN A O 1
ATOM 756 N N . GLN A 1 98 ? -13.165 -2.667 11.567 1.00 66.00 98 GLN A N 1
ATOM 757 C CA . GLN A 1 98 ? -12.363 -1.454 11.430 1.00 66.00 98 GLN A CA 1
ATOM 758 C C . GLN A 1 98 ? -10.879 -1.819 11.365 1.00 66.00 98 GLN A C 1
ATOM 760 O O . GLN A 1 98 ? -10.353 -2.477 12.265 1.00 66.00 98 GLN A O 1
ATOM 765 N N . ALA A 1 99 ? -10.179 -1.328 10.343 1.00 68.56 99 ALA A N 1
ATOM 766 C CA . ALA A 1 99 ? -8.722 -1.340 10.310 1.00 68.56 99 ALA A CA 1
ATOM 767 C C . ALA A 1 99 ? -8.163 0.059 10.570 1.00 68.56 99 ALA A C 1
ATOM 769 O O . ALA A 1 99 ? -8.491 1.035 9.897 1.00 68.56 99 ALA A O 1
ATOM 770 N N . VAL A 1 100 ? -7.245 0.143 11.529 1.00 61.28 100 VAL A N 1
ATOM 771 C CA . VAL A 1 100 ? -6.346 1.290 11.659 1.00 61.28 100 VAL A CA 1
ATOM 772 C C . VAL A 1 100 ? -5.030 0.883 11.015 1.00 61.28 100 VAL A C 1
ATOM 774 O O . VAL A 1 100 ? -4.265 0.113 11.591 1.00 61.28 100 VAL A O 1
ATOM 777 N N . VAL A 1 101 ? -4.777 1.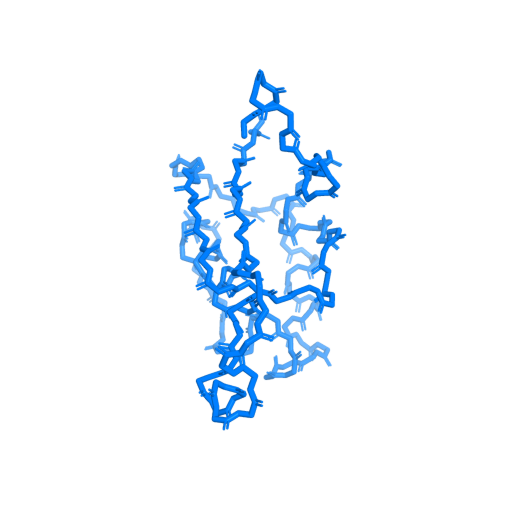378 9.806 1.00 61.66 101 VAL A N 1
ATOM 778 C CA . VAL A 1 101 ? -3.543 1.112 9.063 1.00 61.66 101 VAL A CA 1
ATOM 779 C C . VAL A 1 101 ? -2.574 2.259 9.339 1.00 61.66 101 VAL A C 1
ATOM 781 O O . VAL A 1 101 ? -2.513 3.247 8.610 1.00 61.66 101 VAL A O 1
ATOM 784 N N . SER A 1 102 ? -1.825 2.148 10.435 1.00 54.50 102 SER A N 1
ATOM 785 C CA . SER A 1 102 ? -0.696 3.041 10.706 1.00 54.50 102 SER A CA 1
ATOM 786 C C . SER A 1 102 ? 0.547 2.461 10.043 1.00 54.50 102 SER A C 1
ATOM 788 O O . SER A 1 102 ? 1.080 1.457 10.511 1.00 54.50 102 SER A O 1
ATOM 790 N N . VAL A 1 103 ? 1.015 3.083 8.963 1.00 56.34 103 VAL A N 1
ATOM 791 C CA . VAL A 1 103 ? 2.297 2.715 8.355 1.00 56.34 103 VAL A CA 1
ATOM 792 C C . VAL A 1 103 ? 3.394 3.357 9.197 1.00 56.34 103 VAL A C 1
ATOM 794 O O . VAL A 1 103 ? 3.672 4.546 9.070 1.00 56.34 103 VAL A O 1
ATOM 797 N N . LEU A 1 104 ? 3.973 2.583 10.113 1.00 42.78 104 LEU A N 1
ATOM 798 C CA . LEU A 1 104 ? 5.237 2.946 10.745 1.00 42.78 104 LEU A CA 1
ATOM 799 C C . LEU A 1 104 ? 6.329 2.677 9.705 1.00 42.78 104 LEU A C 1
ATOM 801 O O . LEU A 1 104 ? 6.579 1.523 9.361 1.00 42.78 104 LEU A O 1
ATOM 805 N N . SER A 1 105 ? 6.887 3.748 9.139 1.00 46.91 105 SER A N 1
ATOM 806 C CA . SER A 1 105 ?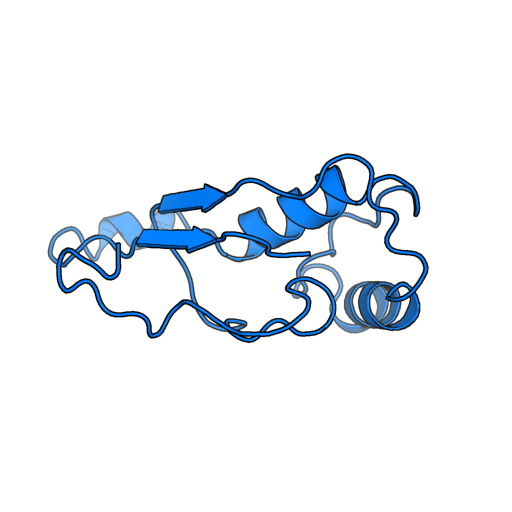 8.098 3.698 8.312 1.00 46.91 105 SER A CA 1
ATOM 807 C C . SER A 1 105 ? 9.307 3.274 9.133 1.00 46.91 105 SER A C 1
ATOM 809 O O . SER A 1 105 ? 9.441 3.843 10.243 1.00 46.91 105 SER A O 1
#